Protein AF-A0A917HA96-F1 (afdb_monomer_lite)

Secondary structure (DSSP, 8-state):
-HHHHHHHHHHHHHHHHHHHHHHHTT-TTHHHHHHHHHHHHHHHHHTS-HHHHHHHHHHHHHHHHHHHHHHHHHHHH-

Organism: NCBI:txid1479511

Structure (mmCIF, N/CA/C/O backbone):
data_AF-A0A917HA96-F1
#
_entry.id   AF-A0A917HA96-F1
#
loop_
_atom_site.group_PDB
_atom_site.id
_atom_site.type_symbol
_atom_site.label_atom_id
_atom_site.label_alt_id
_atom_site.label_comp_id
_atom_site.label_asym_id
_atom_site.label_entity_id
_atom_site.label_seq_id
_atom_site.pdbx_PDB_ins_code
_atom_site.Cartn_x
_atom_site.Cartn_y
_atom_site.Cartn_z
_atom_site.occupancy
_atom_site.B_iso_or_equiv
_atom_site.auth_seq_id
_atom_site.auth_comp_id
_atom_site.auth_asym_id
_atom_site.auth_atom_id
_atom_site.pdbx_PDB_model_num
ATOM 1 N N . MET A 1 1 ? -10.352 -5.650 17.710 1.00 76.62 1 MET A N 1
ATOM 2 C CA . MET A 1 1 ? -10.022 -6.250 16.393 1.00 76.62 1 MET A CA 1
ATOM 3 C C . MET A 1 1 ? -10.015 -5.230 15.251 1.00 76.62 1 MET A C 1
ATOM 5 O O . MET A 1 1 ? -9.001 -5.137 14.576 1.00 76.62 1 MET A O 1
ATOM 9 N N . ARG A 1 2 ? -11.065 -4.411 15.063 1.00 88.19 2 ARG A N 1
ATOM 10 C CA . ARG A 1 2 ? -11.152 -3.436 13.949 1.00 88.19 2 ARG A CA 1
ATOM 11 C C . ARG A 1 2 ? -10.011 -2.402 13.913 1.00 88.19 2 ARG A C 1
ATOM 13 O O . ARG A 1 2 ? -9.442 -2.159 12.854 1.00 88.19 2 ARG A O 1
ATOM 20 N N . LYS A 1 3 ? -9.618 -1.848 15.067 1.00 92.44 3 LYS A N 1
ATOM 21 C CA . LYS A 1 3 ? -8.469 -0.928 15.172 1.00 92.44 3 LYS A CA 1
ATOM 22 C C . LYS A 1 3 ? -7.141 -1.567 14.749 1.00 92.44 3 LYS A C 1
ATOM 24 O O . LYS A 1 3 ? -6.396 -0.971 13.982 1.00 92.44 3 LYS A O 1
ATOM 29 N N . ILE A 1 4 ? -6.874 -2.794 15.208 1.00 95.25 4 ILE A N 1
ATOM 30 C CA . ILE A 1 4 ? -5.642 -3.538 14.891 1.00 95.25 4 ILE A CA 1
ATOM 31 C C . ILE A 1 4 ? -5.576 -3.840 13.392 1.00 95.25 4 ILE A C 1
ATOM 33 O O . ILE A 1 4 ? -4.554 -3.571 12.772 1.00 95.25 4 ILE A O 1
ATOM 37 N N . ALA A 1 5 ? -6.679 -4.308 12.795 1.00 95.38 5 ALA A N 1
ATOM 38 C CA . ALA A 1 5 ? -6.763 -4.526 11.349 1.00 95.38 5 ALA A CA 1
ATOM 39 C C . ALA A 1 5 ? -6.455 -3.244 10.556 1.00 95.38 5 ALA A C 1
ATOM 41 O O . ALA A 1 5 ? -5.725 -3.289 9.571 1.00 95.38 5 ALA A O 1
ATOM 42 N N . GLY A 1 6 ? -6.946 -2.090 11.025 1.00 96.00 6 GLY A N 1
ATOM 43 C CA . GLY A 1 6 ? -6.634 -0.792 10.429 1.00 96.00 6 GLY A CA 1
ATOM 44 C C . GLY A 1 6 ? -5.162 -0.392 10.544 1.00 96.00 6 GLY A C 1
ATOM 45 O O . GLY A 1 6 ? -4.587 0.071 9.566 1.00 96.00 6 GLY A O 1
ATOM 46 N N . ILE A 1 7 ? -4.540 -0.595 11.709 1.00 96.94 7 ILE A N 1
ATOM 47 C CA . ILE A 1 7 ? -3.115 -0.290 11.920 1.00 96.94 7 ILE A CA 1
ATOM 48 C C . ILE A 1 7 ? -2.237 -1.195 11.048 1.00 96.94 7 ILE A 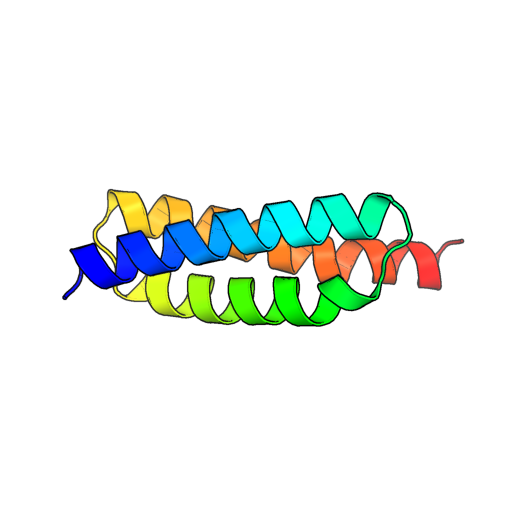C 1
ATOM 50 O O . ILE A 1 7 ? -1.321 -0.704 10.395 1.00 96.94 7 ILE A O 1
ATOM 54 N N . LEU A 1 8 ? -2.539 -2.495 10.987 1.00 97.50 8 LEU A N 1
ATOM 55 C CA . LEU A 1 8 ? -1.816 -3.440 10.132 1.00 97.50 8 LEU A CA 1
ATOM 56 C C . LEU A 1 8 ? -1.989 -3.104 8.648 1.00 97.50 8 LEU A C 1
ATOM 58 O O . LEU A 1 8 ? -1.009 -3.068 7.913 1.00 97.50 8 LEU A O 1
ATOM 62 N N . SER A 1 9 ? -3.215 -2.795 8.216 1.00 97.62 9 SER A N 1
ATOM 63 C CA . SER A 1 9 ? -3.502 -2.345 6.848 1.00 97.62 9 SER A CA 1
ATOM 64 C C . SER A 1 9 ? -2.707 -1.093 6.471 1.00 97.62 9 SER A C 1
ATOM 66 O O . SER A 1 9 ? -2.158 -1.015 5.373 1.00 97.62 9 SER A O 1
ATOM 68 N N . TYR A 1 10 ? -2.612 -0.134 7.394 1.00 97.50 10 TYR A N 1
ATOM 69 C CA . TYR A 1 10 ? -1.821 1.076 7.208 1.00 97.50 10 TYR A CA 1
ATOM 70 C C . TYR A 1 10 ? -0.316 0.782 7.152 1.00 97.50 10 TYR A C 1
ATOM 72 O O . TYR A 1 10 ? 0.375 1.299 6.281 1.00 97.50 10 TYR A O 1
ATOM 80 N N . GLY A 1 11 ? 0.194 -0.090 8.025 1.00 97.75 11 GLY A N 1
ATOM 81 C CA . GLY A 1 11 ? 1.596 -0.514 7.988 1.00 97.75 11 GLY A CA 1
ATOM 82 C C . GLY A 1 11 ? 1.966 -1.201 6.670 1.00 97.75 11 GLY A C 1
ATOM 83 O O . GLY A 1 11 ? 2.990 -0.880 6.071 1.00 97.75 11 GLY A O 1
ATOM 84 N N . LEU A 1 12 ? 1.099 -2.086 6.174 1.00 97.69 12 LEU A N 1
ATOM 85 C CA . LEU A 1 12 ? 1.278 -2.747 4.880 1.00 97.69 12 LEU A CA 1
ATOM 86 C C . LEU A 1 12 ? 1.212 -1.765 3.706 1.00 97.69 12 LEU A C 1
ATOM 88 O O . LEU A 1 12 ? 1.984 -1.905 2.763 1.00 97.69 12 LEU A O 1
ATOM 92 N N . PHE A 1 13 ? 0.366 -0.738 3.793 1.00 97.56 13 PHE A N 1
ATOM 93 C CA . PHE A 1 13 ? 0.337 0.349 2.816 1.00 97.56 13 PHE A CA 1
ATOM 94 C C . PHE A 1 13 ? 1.671 1.106 2.758 1.00 97.56 13 PHE A C 1
ATOM 96 O O . PHE A 1 13 ? 2.210 1.313 1.671 1.00 97.56 13 PHE A O 1
ATOM 103 N N . LEU A 1 14 ? 2.239 1.475 3.913 1.00 97.56 14 LEU A N 1
ATOM 104 C CA . LEU A 1 14 ? 3.545 2.141 3.964 1.00 97.56 14 LEU A CA 1
ATOM 105 C C . LEU A 1 14 ? 4.655 1.256 3.383 1.00 97.56 14 LEU A C 1
ATOM 107 O O . LEU A 1 14 ? 5.491 1.737 2.620 1.00 97.56 14 LEU A O 1
ATOM 111 N N . PHE A 1 15 ? 4.637 -0.042 3.696 1.00 97.06 15 PHE A N 1
ATOM 112 C CA . PHE A 1 15 ? 5.571 -1.005 3.115 1.00 97.06 15 PHE A CA 1
ATOM 113 C C . PHE A 1 15 ? 5.398 -1.138 1.593 1.00 97.06 15 PHE A C 1
ATOM 115 O O . PHE A 1 15 ? 6.388 -1.201 0.863 1.00 97.06 15 PHE A O 1
ATOM 122 N N . GLY A 1 16 ? 4.155 -1.141 1.106 1.00 95.75 16 GLY A N 1
ATOM 123 C CA . GLY A 1 16 ? 3.829 -1.153 -0.319 1.00 95.75 16 GLY A CA 1
ATOM 124 C C . GLY A 1 16 ? 4.402 0.060 -1.053 1.00 95.75 16 GLY A C 1
ATOM 125 O O . GLY A 1 16 ? 5.055 -0.108 -2.081 1.00 95.75 16 GLY A O 1
ATOM 126 N N . ILE A 1 17 ? 4.250 1.265 -0.490 1.00 94.81 17 ILE A N 1
ATOM 127 C CA . ILE A 1 17 ? 4.866 2.485 -1.038 1.00 94.81 17 ILE A CA 1
ATOM 128 C C . ILE A 1 17 ? 6.390 2.374 -1.048 1.00 94.81 17 ILE A C 1
ATOM 130 O O . ILE A 1 17 ? 7.010 2.642 -2.073 1.00 94.81 17 ILE A O 1
ATOM 134 N N . ALA A 1 18 ? 7.000 1.983 0.074 1.00 95.94 18 ALA A N 1
ATOM 135 C CA . ALA A 1 18 ? 8.454 1.872 0.167 1.00 95.94 18 ALA A CA 1
ATOM 136 C C . ALA A 1 18 ? 9.005 0.882 -0.870 1.00 95.94 18 ALA A C 1
ATOM 138 O O . ALA A 1 18 ? 9.969 1.186 -1.569 1.00 95.94 18 ALA A O 1
ATOM 139 N N . SER A 1 19 ? 8.336 -0.262 -1.032 1.00 94.19 19 SER A N 1
ATOM 140 C CA . SER A 1 19 ? 8.667 -1.254 -2.057 1.00 94.19 19 SER A CA 1
ATOM 141 C C . SER A 1 19 ? 8.553 -0.666 -3.463 1.00 94.19 19 SER A C 1
ATOM 143 O O . SER A 1 19 ? 9.447 -0.863 -4.279 1.00 94.19 19 SER A O 1
ATOM 145 N N . PHE A 1 20 ? 7.493 0.099 -3.742 1.00 90.00 20 PHE A N 1
ATOM 146 C CA . PHE A 1 20 ? 7.310 0.743 -5.041 1.00 90.00 20 PHE A CA 1
ATOM 147 C C . PHE A 1 20 ? 8.407 1.767 -5.352 1.00 90.00 20 PHE A C 1
ATOM 149 O O . PHE A 1 20 ? 8.952 1.766 -6.451 1.00 90.00 20 PHE A O 1
ATOM 156 N N . ILE A 1 21 ? 8.793 2.588 -4.373 1.00 91.50 21 ILE A N 1
ATOM 157 C CA . ILE A 1 21 ? 9.906 3.536 -4.516 1.00 91.50 21 ILE A CA 1
ATOM 158 C C . ILE A 1 21 ? 11.201 2.797 -4.873 1.00 91.50 21 ILE A C 1
ATOM 160 O O . ILE A 1 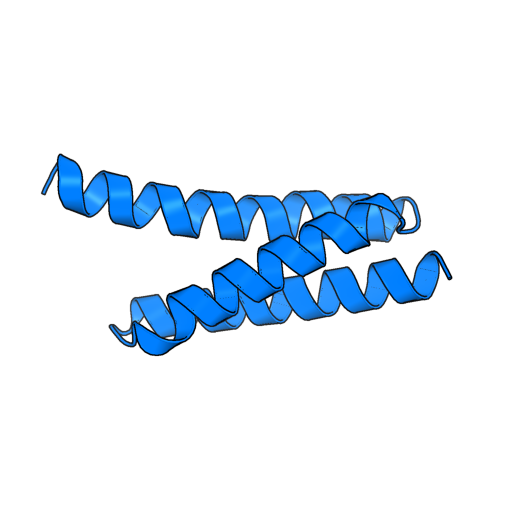21 ? 11.915 3.228 -5.770 1.00 91.50 21 ILE A O 1
ATOM 164 N N . VAL A 1 22 ? 11.488 1.666 -4.223 1.00 91.81 22 VAL A N 1
ATOM 165 C CA . VAL A 1 22 ? 12.684 0.854 -4.506 1.00 91.81 22 VAL A CA 1
ATOM 166 C C . VAL A 1 22 ? 12.691 0.317 -5.945 1.00 91.81 22 VAL A C 1
ATOM 168 O O . VAL A 1 22 ? 13.740 0.302 -6.590 1.00 91.81 22 VAL A O 1
ATOM 171 N N . ILE A 1 23 ? 11.530 -0.051 -6.490 1.00 89.00 23 ILE A N 1
ATOM 172 C CA . ILE A 1 23 ? 11.398 -0.509 -7.884 1.00 89.00 23 ILE A CA 1
ATOM 173 C C . ILE A 1 23 ? 11.748 0.602 -8.876 1.00 89.00 23 ILE A C 1
ATOM 175 O O . ILE A 1 23 ? 12.356 0.319 -9.905 1.00 89.00 23 ILE A O 1
ATOM 179 N N . LEU A 1 24 ? 11.442 1.868 -8.563 1.00 85.94 24 LEU A N 1
ATOM 180 C CA . LEU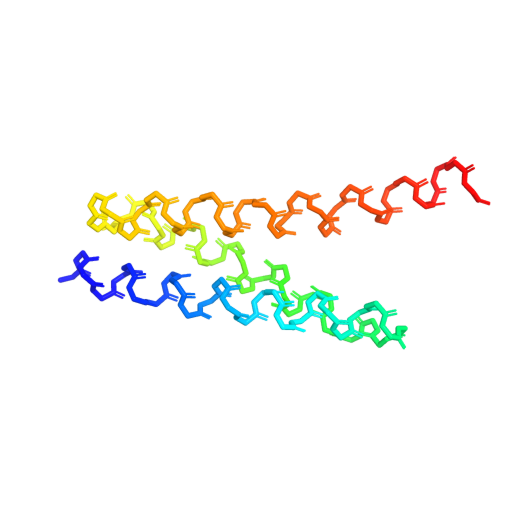 A 1 24 ? 11.805 3.005 -9.422 1.00 85.94 24 LEU A CA 1
ATOM 181 C C . LEU A 1 24 ? 13.326 3.171 -9.586 1.00 85.94 24 LEU A C 1
ATOM 183 O O . LEU A 1 24 ? 13.767 3.776 -10.558 1.00 85.94 24 LEU A O 1
ATOM 187 N N . PHE A 1 25 ? 14.132 2.591 -8.691 1.00 89.94 25 PHE A N 1
ATOM 188 C CA . PHE A 1 25 ? 15.592 2.524 -8.819 1.00 89.94 25 PHE A CA 1
ATOM 189 C C . PHE A 1 25 ? 16.084 1.300 -9.615 1.00 89.94 25 PHE A C 1
ATOM 191 O O . PHE A 1 25 ? 17.276 1.001 -9.616 1.00 89.94 25 PHE A O 1
ATOM 198 N N . GLY A 1 26 ? 15.186 0.564 -10.279 1.00 84.75 26 GLY A N 1
ATOM 199 C CA . GLY A 1 26 ? 15.507 -0.630 -11.067 1.00 84.75 26 GLY A CA 1
ATOM 200 C C . GLY A 1 26 ? 15.621 -1.921 -10.248 1.00 84.75 26 GLY A C 1
ATOM 201 O O . GLY A 1 26 ? 15.970 -2.969 -10.792 1.00 84.75 26 GLY A O 1
ATOM 202 N N . ILE A 1 27 ? 15.316 -1.884 -8.946 1.00 88.56 27 ILE A N 1
ATOM 203 C CA . ILE A 1 27 ? 15.395 -3.054 -8.062 1.00 88.56 27 ILE A CA 1
ATOM 204 C C . ILE A 1 27 ? 14.043 -3.779 -8.050 1.00 88.56 27 ILE A C 1
ATOM 206 O O . ILE A 1 27 ? 13.191 -3.579 -7.182 1.00 88.56 27 ILE A O 1
ATOM 210 N N . ASN A 1 28 ? 13.856 -4.673 -9.020 1.00 85.44 28 ASN A N 1
ATOM 211 C CA . ASN A 1 28 ? 12.576 -5.355 -9.254 1.00 85.44 28 ASN A CA 1
ATOM 212 C C . ASN A 1 28 ? 12.213 -6.423 -8.208 1.00 85.44 28 ASN A C 1
ATOM 214 O O . ASN A 1 28 ? 11.058 -6.842 -8.135 1.00 85.44 28 ASN A O 1
ATOM 218 N N . THR A 1 29 ? 13.159 -6.844 -7.363 1.00 89.25 29 THR A N 1
ATOM 219 C CA . THR A 1 29 ? 12.948 -7.882 -6.336 1.00 89.25 29 THR A CA 1
ATOM 220 C C . THR A 1 29 ? 11.811 -7.539 -5.365 1.00 89.25 29 THR A C 1
ATOM 222 O O . THR A 1 29 ? 11.151 -8.432 -4.837 1.00 89.25 29 THR A O 1
ATOM 225 N N . PHE A 1 30 ? 11.534 -6.248 -5.155 1.00 90.75 30 PHE A N 1
ATOM 226 C CA . PHE A 1 30 ? 10.500 -5.782 -4.229 1.00 90.75 30 PHE A CA 1
ATOM 227 C C . PHE A 1 30 ? 9.101 -5.666 -4.847 1.00 90.75 30 PHE A C 1
ATOM 229 O O . PHE A 1 30 ? 8.145 -5.443 -4.105 1.00 90.75 30 PHE A O 1
ATOM 236 N N . LEU A 1 31 ? 8.936 -5.867 -6.162 1.00 90.12 31 LEU A N 1
ATOM 237 C CA . LEU A 1 31 ? 7.628 -5.771 -6.824 1.00 90.12 31 LEU A CA 1
ATOM 238 C C . LEU A 1 31 ? 6.623 -6.757 -6.239 1.00 90.12 31 LEU A C 1
ATOM 240 O O . LEU A 1 31 ? 5.557 -6.356 -5.771 1.00 90.12 31 LEU A O 1
ATOM 244 N N . LEU A 1 32 ? 6.984 -8.040 -6.201 1.00 91.56 32 LEU A N 1
ATOM 245 C CA . LEU A 1 32 ? 6.087 -9.074 -5.697 1.00 91.56 32 LEU A CA 1
ATOM 246 C C . LEU A 1 32 ? 5.774 -8.872 -4.208 1.00 91.56 32 LEU A C 1
ATOM 248 O O . LEU A 1 32 ? 4.622 -9.017 -3.796 1.00 91.56 32 LEU A O 1
ATOM 252 N N . ALA A 1 33 ? 6.776 -8.489 -3.412 1.00 93.12 33 ALA A N 1
ATOM 253 C CA . ALA A 1 33 ? 6.607 -8.216 -1.988 1.00 93.12 33 ALA A CA 1
ATOM 254 C C . ALA A 1 33 ? 5.656 -7.030 -1.747 1.00 93.12 33 ALA A C 1
ATOM 256 O O . ALA A 1 33 ? 4.720 -7.147 -0.957 1.00 93.12 33 ALA A O 1
ATOM 257 N N . GLY A 1 34 ? 5.844 -5.917 -2.465 1.00 94.06 34 GLY A N 1
ATOM 258 C CA . GLY A 1 34 ? 5.005 -4.723 -2.361 1.00 94.06 34 GLY A CA 1
ATOM 259 C C . GLY A 1 34 ? 3.560 -4.964 -2.801 1.00 94.06 34 GLY A C 1
ATOM 260 O O . GLY A 1 34 ? 2.629 -4.543 -2.110 1.00 94.06 34 GLY A O 1
ATOM 261 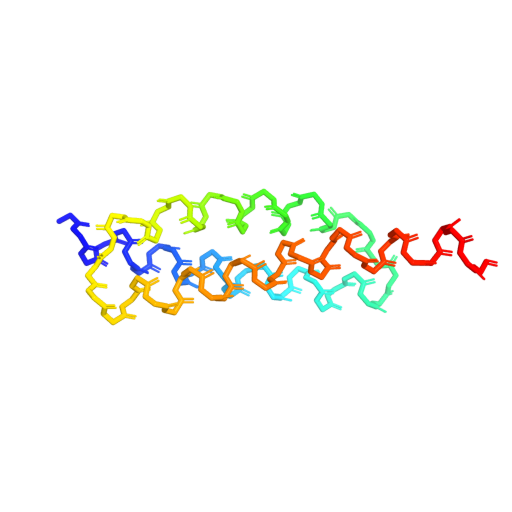N N . VAL A 1 35 ? 3.359 -5.696 -3.903 1.00 94.69 35 VAL A N 1
ATOM 262 C CA . VAL A 1 35 ? 2.027 -6.094 -4.391 1.00 94.69 35 VAL A CA 1
ATOM 263 C C . VAL A 1 35 ? 1.331 -7.004 -3.382 1.00 94.69 35 VAL A C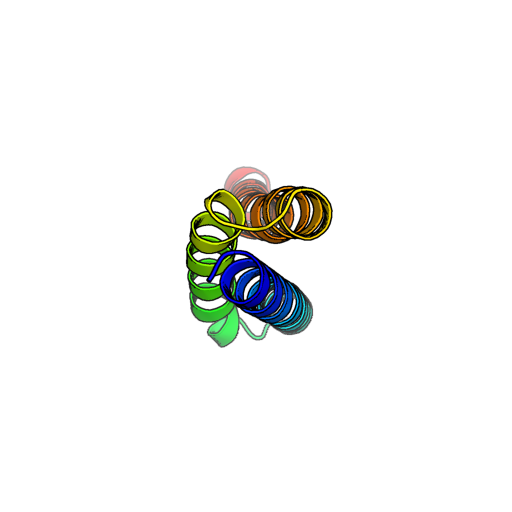 1
ATOM 265 O 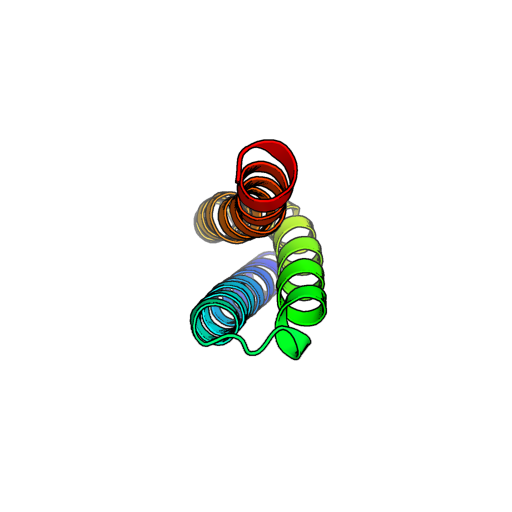O . VAL A 1 35 ? 0.188 -6.748 -3.009 1.00 94.69 35 VAL A O 1
ATOM 268 N N . THR A 1 36 ? 2.025 -8.027 -2.880 1.00 96.25 36 THR A N 1
ATOM 269 C CA . THR A 1 36 ? 1.456 -8.981 -1.915 1.00 96.25 36 THR A CA 1
ATOM 270 C C . THR A 1 36 ? 1.083 -8.285 -0.607 1.00 96.25 36 THR A C 1
ATOM 272 O O . THR A 1 36 ? -0.033 -8.448 -0.113 1.00 96.25 36 THR A O 1
ATOM 275 N N . ALA A 1 37 ? 1.978 -7.449 -0.073 1.00 97.12 37 ALA A N 1
ATOM 276 C CA . ALA A 1 37 ? 1.711 -6.657 1.122 1.00 97.12 37 ALA A CA 1
ATOM 277 C C . ALA A 1 37 ? 0.497 -5.741 0.926 1.00 97.12 37 ALA A C 1
ATOM 279 O O . ALA A 1 37 ? -0.389 -5.716 1.779 1.00 97.12 37 ALA A O 1
ATOM 280 N N . SER A 1 38 ? 0.409 -5.060 -0.219 1.00 97.38 38 SER A N 1
ATOM 281 C CA . SER A 1 38 ? -0.716 -4.173 -0.525 1.00 97.38 38 SER A CA 1
ATOM 282 C C . SER A 1 38 ? -2.031 -4.942 -0.685 1.00 97.38 38 SER A C 1
ATOM 284 O O . SER A 1 38 ? -3.060 -4.502 -0.184 1.00 97.38 38 SER A O 1
ATOM 286 N N . ALA A 1 39 ? -2.027 -6.129 -1.296 1.00 97.69 39 ALA A N 1
ATOM 287 C CA . ALA A 1 39 ? -3.218 -6.977 -1.413 1.00 97.69 39 ALA A CA 1
ATOM 288 C C . ALA A 1 39 ? -3.741 -7.443 -0.042 1.00 97.69 39 ALA A C 1
ATOM 290 O O . ALA A 1 39 ? -4.942 -7.356 0.247 1.00 97.69 39 ALA A O 1
ATOM 291 N N . ILE A 1 40 ? -2.838 -7.871 0.845 1.00 97.94 40 ILE A N 1
ATOM 292 C CA . ILE A 1 40 ? -3.185 -8.224 2.227 1.00 97.94 40 ILE A CA 1
ATOM 293 C C . ILE A 1 40 ? -3.686 -6.981 2.973 1.00 97.94 40 ILE A C 1
ATOM 295 O O . ILE A 1 40 ? -4.729 -7.027 3.627 1.00 97.94 40 ILE A O 1
ATOM 299 N N . GLY A 1 41 ? -2.994 -5.848 2.831 1.00 97.81 41 GLY A N 1
ATOM 300 C CA . GLY A 1 41 ? -3.360 -4.575 3.446 1.00 97.81 41 GLY A CA 1
ATOM 301 C C . GLY A 1 41 ? -4.746 -4.096 3.022 1.00 97.81 41 GLY A C 1
ATOM 302 O O . GLY A 1 41 ? -5.529 -3.667 3.872 1.00 97.81 41 GLY A O 1
ATOM 303 N N . LEU A 1 42 ? -5.089 -4.241 1.742 1.00 97.69 42 LEU A N 1
ATOM 304 C CA . LEU A 1 42 ? -6.409 -3.931 1.194 1.00 97.69 42 LEU A CA 1
ATOM 305 C C . LEU A 1 42 ? -7.494 -4.811 1.826 1.00 97.69 42 LEU A C 1
ATOM 307 O O . LEU A 1 42 ? -8.535 -4.312 2.253 1.00 97.69 42 LEU A O 1
ATOM 311 N N . THR A 1 43 ? -7.223 -6.111 1.946 1.00 97.75 43 THR A N 1
ATOM 312 C CA . THR A 1 43 ? -8.146 -7.073 2.560 1.00 97.75 43 THR A CA 1
ATOM 313 C C . THR A 1 43 ? -8.381 -6.742 4.036 1.00 97.75 43 THR A C 1
ATOM 315 O O . THR A 1 43 ? -9.523 -6.692 4.491 1.00 97.75 43 THR A O 1
ATOM 318 N N . LEU A 1 44 ? -7.321 -6.418 4.785 1.00 96.88 44 LEU A N 1
ATOM 319 C CA . LEU A 1 44 ? -7.423 -5.989 6.184 1.00 96.88 44 LEU A CA 1
ATOM 320 C C . LEU A 1 44 ? -8.180 -4.661 6.340 1.00 96.88 44 LEU A C 1
ATOM 322 O O . LEU A 1 44 ? -8.918 -4.487 7.315 1.00 96.88 44 LEU A O 1
ATOM 326 N N . ALA A 1 45 ? -8.062 -3.746 5.372 1.00 97.25 45 ALA A N 1
ATOM 327 C CA . ALA A 1 45 ? -8.765 -2.464 5.391 1.00 97.25 45 ALA A CA 1
ATOM 328 C C . ALA A 1 45 ? -10.292 -2.637 5.413 1.00 97.25 45 ALA A C 1
ATOM 330 O O . ALA A 1 45 ? -10.993 -1.839 6.039 1.00 97.25 45 ALA A O 1
ATOM 331 N N . LEU A 1 46 ? -10.828 -3.691 4.781 1.00 96.44 46 LEU A N 1
ATOM 332 C CA . LEU A 1 46 ? -12.272 -3.957 4.738 1.00 96.44 46 LEU A CA 1
ATOM 333 C C . LEU A 1 46 ? -12.885 -4.120 6.136 1.00 96.44 46 LEU A C 1
ATOM 335 O O . LEU A 1 46 ? -14.032 -3.703 6.348 1.00 96.44 46 LEU A O 1
ATOM 339 N N . PHE A 1 47 ? -12.100 -4.645 7.082 1.00 96.06 47 PHE A N 1
ATOM 340 C CA . PHE A 1 47 ? -12.482 -4.912 8.472 1.00 96.06 47 PHE A CA 1
ATOM 341 C C . PHE A 1 47 ? -12.073 -3.798 9.452 1.00 96.06 47 PHE A C 1
ATOM 343 O O . PHE A 1 47 ? -12.345 -3.899 10.653 1.00 96.06 47 PHE A O 1
ATOM 350 N N . ALA A 1 48 ? -11.423 -2.739 8.966 1.00 96.00 48 ALA A N 1
ATOM 351 C CA . ALA A 1 48 ? -10.921 -1.649 9.790 1.00 96.00 48 ALA A CA 1
ATOM 352 C C . ALA A 1 48 ? -12.010 -0.641 10.205 1.00 96.00 48 ALA A C 1
ATOM 354 O O . ALA A 1 48 ? -13.116 -0.589 9.659 1.00 96.00 48 ALA A O 1
ATOM 355 N N . GLU A 1 49 ? -11.684 0.200 11.189 1.00 94.44 49 GLU A N 1
ATOM 356 C CA . GLU A 1 49 ? -12.523 1.332 11.604 1.00 94.44 49 GLU A CA 1
ATOM 357 C C . GLU A 1 49 ? -12.595 2.414 10.520 1.00 94.44 49 GLU A C 1
ATOM 359 O O . GLU A 1 49 ? -11.690 2.544 9.705 1.00 94.44 49 GLU A O 1
ATOM 364 N N . LYS A 1 50 ? -13.664 3.220 10.522 1.00 93.06 50 LYS A N 1
ATOM 365 C CA . LYS A 1 50 ? -14.062 4.099 9.405 1.00 93.06 50 LYS A CA 1
ATOM 366 C C . LYS A 1 50 ? -12.919 4.952 8.828 1.00 93.06 50 LYS A C 1
ATOM 368 O O . LYS A 1 50 ? -12.793 5.037 7.608 1.00 93.06 50 LYS A O 1
ATOM 373 N N . THR A 1 51 ? -12.087 5.548 9.684 1.00 93.25 51 THR A N 1
ATOM 374 C CA . THR A 1 51 ? -10.943 6.380 9.271 1.00 93.25 51 THR A CA 1
ATOM 375 C C . THR A 1 51 ? -9.834 5.544 8.635 1.00 93.25 51 THR A C 1
ATOM 377 O O . THR A 1 51 ? -9.455 5.790 7.492 1.00 93.25 51 THR A O 1
ATOM 380 N N . LEU A 1 52 ? -9.362 4.508 9.335 1.00 93.94 52 LEU A N 1
ATOM 381 C CA . LEU A 1 52 ? -8.282 3.634 8.859 1.00 93.94 52 LEU A CA 1
ATOM 382 C C . LEU A 1 52 ? -8.703 2.800 7.644 1.00 93.94 52 LEU A C 1
ATOM 384 O O . LEU A 1 52 ? -7.886 2.531 6.775 1.00 93.94 52 LEU A O 1
ATOM 388 N N . LYS A 1 53 ? -9.988 2.455 7.537 1.00 96.81 53 LYS A N 1
ATOM 389 C CA . LYS A 1 53 ? -10.576 1.771 6.385 1.00 96.81 53 LYS A CA 1
ATOM 390 C C . LYS A 1 53 ? -10.433 2.589 5.110 1.00 96.81 53 LYS A C 1
ATOM 392 O O . LYS A 1 53 ? -10.014 2.046 4.097 1.00 96.81 53 LYS A O 1
ATOM 397 N N . LYS A 1 54 ? -10.755 3.887 5.145 1.00 96.56 54 LYS A N 1
ATOM 398 C CA . LYS A 1 54 ? -10.608 4.757 3.966 1.00 96.56 54 LYS A CA 1
ATOM 399 C C . LYS A 1 54 ? -9.150 4.852 3.527 1.00 96.56 54 LYS A C 1
ATOM 401 O O . LYS A 1 54 ? -8.867 4.661 2.351 1.00 96.56 54 LYS A O 1
ATOM 406 N N . ILE A 1 55 ? -8.248 5.094 4.479 1.00 95.19 55 ILE A N 1
ATOM 407 C CA . ILE A 1 55 ? -6.809 5.204 4.208 1.00 95.19 55 ILE A CA 1
ATOM 408 C C . ILE A 1 55 ? -6.276 3.884 3.646 1.00 95.19 55 ILE A C 1
ATOM 410 O O . ILE A 1 55 ? -5.636 3.882 2.604 1.00 95.19 55 ILE A O 1
ATOM 414 N N . GLY A 1 56 ? -6.589 2.761 4.294 1.00 96.38 56 GLY A N 1
ATOM 415 C CA . GLY A 1 56 ? -6.147 1.438 3.870 1.00 96.38 56 GLY A CA 1
ATOM 416 C C . GLY A 1 56 ? -6.687 1.039 2.498 1.00 96.38 56 GLY A C 1
ATOM 417 O O . GLY A 1 56 ? -5.932 0.500 1.698 1.00 96.38 56 GLY A O 1
ATOM 418 N N . LEU A 1 57 ? -7.957 1.330 2.192 1.00 97.75 57 LEU A N 1
ATOM 419 C CA . LEU A 1 57 ? -8.547 1.006 0.889 1.00 97.75 57 LEU A CA 1
ATOM 420 C C . LEU A 1 57 ? -7.969 1.863 -0.236 1.00 97.75 57 LEU A C 1
ATOM 422 O O . LEU A 1 57 ? -7.552 1.323 -1.255 1.00 97.75 57 LEU A O 1
ATOM 426 N N . ILE A 1 58 ? -7.923 3.184 -0.047 1.00 97.62 58 ILE A N 1
ATOM 427 C CA . ILE A 1 58 ? -7.406 4.103 -1.068 1.00 97.62 58 ILE A CA 1
ATOM 428 C C . ILE A 1 58 ? -5.906 3.877 -1.251 1.00 97.62 58 ILE A C 1
ATOM 430 O O . ILE A 1 58 ? -5.442 3.735 -2.377 1.00 97.62 58 ILE A O 1
ATOM 434 N N . GLY A 1 59 ? -5.156 3.793 -0.153 1.00 96.44 59 GLY A N 1
ATOM 435 C CA . GLY A 1 59 ? -3.707 3.643 -0.164 1.00 96.44 59 GLY A CA 1
ATOM 436 C C . GLY A 1 59 ? -3.258 2.334 -0.804 1.00 96.44 59 GLY A C 1
ATOM 437 O O . GLY A 1 59 ? -2.602 2.355 -1.844 1.00 96.44 59 GLY A O 1
ATOM 438 N N . ASN A 1 60 ? -3.652 1.192 -0.230 1.00 97.94 60 ASN A N 1
ATOM 439 C CA . ASN A 1 60 ? -3.274 -0.111 -0.784 1.00 97.94 60 ASN A CA 1
ATOM 440 C C . ASN A 1 60 ? -3.839 -0.313 -2.199 1.00 97.94 60 ASN A C 1
ATOM 442 O O . ASN A 1 60 ? -3.161 -0.875 -3.054 1.00 97.94 60 ASN A O 1
ATOM 446 N N . GLY A 1 61 ? -5.055 0.180 -2.467 1.00 97.06 61 GLY A N 1
ATOM 447 C CA . GLY A 1 61 ? -5.670 0.103 -3.792 1.00 97.06 61 GLY A CA 1
ATOM 448 C C . GLY A 1 61 ? -4.879 0.877 -4.843 1.00 97.06 61 GLY A C 1
ATOM 449 O O . GLY A 1 61 ? -4.649 0.363 -5.933 1.00 97.06 61 GLY A O 1
ATOM 450 N N . THR A 1 62 ? -4.396 2.071 -4.494 1.00 96.56 62 THR A N 1
ATOM 451 C CA . THR A 1 62 ? -3.549 2.890 -5.372 1.00 96.56 62 THR A CA 1
ATOM 452 C C . THR A 1 62 ? -2.222 2.198 -5.663 1.00 96.56 62 THR A C 1
ATOM 454 O O . THR A 1 62 ? -1.820 2.136 -6.820 1.00 96.56 62 THR A O 1
ATOM 457 N N . VAL A 1 63 ? -1.565 1.626 -4.646 1.00 95.19 63 VAL A N 1
ATOM 458 C CA . VAL A 1 63 ? -0.302 0.895 -4.848 1.00 95.19 63 VAL A CA 1
ATOM 459 C C . VAL A 1 63 ? -0.501 -0.272 -5.814 1.00 95.19 63 VAL A C 1
ATOM 461 O O . VAL A 1 63 ? 0.278 -0.417 -6.751 1.00 95.19 63 VAL A O 1
ATOM 464 N N . LEU A 1 64 ? -1.565 -1.064 -5.643 1.00 96.12 64 LEU A N 1
ATOM 465 C CA . LEU A 1 64 ? -1.882 -2.170 -6.551 1.00 96.12 64 LEU A CA 1
ATOM 466 C C . LEU A 1 64 ? -2.166 -1.688 -7.976 1.00 96.12 64 LEU A C 1
ATOM 468 O O . LEU A 1 64 ? -1.652 -2.268 -8.930 1.00 96.12 64 LEU A O 1
ATOM 472 N N . LEU A 1 65 ? -2.956 -0.622 -8.120 1.00 95.00 65 LEU A N 1
ATOM 473 C CA . LEU A 1 65 ? -3.276 -0.040 -9.422 1.00 95.00 65 LEU A CA 1
ATOM 474 C C . LEU A 1 65 ? -2.011 0.382 -10.160 1.00 95.00 65 LEU A C 1
ATOM 476 O O . LEU A 1 65 ? -1.821 -0.003 -11.307 1.00 95.00 65 LEU A O 1
ATOM 480 N N . ILE A 1 66 ? -1.131 1.131 -9.496 1.00 91.62 66 ILE A N 1
ATOM 481 C CA . ILE A 1 66 ? 0.111 1.617 -10.099 1.00 91.62 66 ILE A CA 1
ATOM 482 C C . ILE A 1 66 ? 1.048 0.444 -10.412 1.00 91.62 66 ILE A C 1
ATOM 484 O O . ILE A 1 66 ? 1.607 0.388 -11.506 1.00 91.62 66 ILE A O 1
ATOM 488 N N . ALA A 1 67 ? 1.185 -0.516 -9.493 1.00 89.25 67 ALA A N 1
ATOM 489 C CA . ALA A 1 67 ? 2.057 -1.675 -9.669 1.00 89.25 67 ALA A CA 1
ATOM 490 C C . ALA A 1 67 ? 1.657 -2.570 -10.855 1.00 89.25 67 ALA A C 1
ATOM 492 O O . ALA A 1 67 ? 2.513 -3.270 -11.386 1.00 89.25 67 ALA A O 1
ATOM 493 N N . VAL A 1 68 ? 0.392 -2.544 -11.286 1.00 87.50 68 VAL A N 1
ATOM 494 C CA . VAL A 1 68 ? -0.079 -3.256 -12.486 1.00 87.50 68 VAL A CA 1
ATOM 495 C C . VAL A 1 68 ? -0.084 -2.345 -13.714 1.00 87.50 68 VAL A C 1
ATOM 497 O O . VAL A 1 68 ? 0.398 -2.735 -14.776 1.00 87.50 68 VAL A O 1
ATOM 500 N N . ALA A 1 69 ? -0.603 -1.123 -13.580 1.00 88.62 69 ALA A N 1
ATOM 501 C CA . ALA A 1 69 ? -0.774 -0.201 -14.696 1.00 88.62 69 ALA A CA 1
ATOM 502 C C . ALA A 1 69 ? 0.564 0.252 -15.286 1.00 88.62 69 ALA A C 1
ATOM 504 O O . ALA A 1 69 ? 0.691 0.312 -16.504 1.00 88.62 69 ALA A O 1
ATOM 505 N N . VAL A 1 70 ? 1.570 0.544 -14.453 1.00 86.69 70 VAL A N 1
ATOM 506 C CA . VAL A 1 70 ? 2.867 1.034 -14.944 1.00 86.69 70 VAL A CA 1
ATOM 507 C C . VAL A 1 70 ? 3.575 -0.026 -15.795 1.00 86.69 70 VAL A C 1
ATOM 509 O O . VAL A 1 70 ? 3.872 0.283 -16.949 1.00 86.69 70 VAL A O 1
ATOM 512 N N . PRO A 1 71 ? 3.790 -1.276 -15.329 1.00 84.62 71 PRO A N 1
ATOM 513 C CA . PRO A 1 71 ? 4.372 -2.311 -16.181 1.00 84.62 71 PRO A CA 1
ATOM 514 C C . PRO A 1 71 ? 3.544 -2.586 -17.434 1.00 84.62 71 PRO A C 1
ATOM 516 O O . PRO A 1 71 ? 4.115 -2.769 -18.502 1.00 84.62 71 PRO A O 1
ATOM 519 N N . PHE A 1 72 ? 2.211 -2.579 -17.333 1.00 86.75 72 PHE A N 1
ATOM 520 C CA . PHE A 1 72 ? 1.340 -2.777 -18.491 1.00 86.75 72 PHE A CA 1
ATOM 521 C C . PHE A 1 72 ? 1.541 -1.690 -19.556 1.00 86.75 72 PHE A C 1
ATOM 523 O O . PHE A 1 72 ? 1.694 -2.007 -20.732 1.00 86.75 72 PHE A O 1
ATOM 530 N N . ILE A 1 73 ? 1.599 -0.417 -19.150 1.00 88.50 73 ILE A N 1
ATOM 531 C CA . ILE A 1 73 ? 1.835 0.701 -20.070 1.00 88.50 73 ILE A CA 1
ATOM 532 C C . ILE A 1 73 ? 3.222 0.584 -20.704 1.00 88.50 73 ILE A C 1
ATOM 534 O O . ILE A 1 73 ? 3.344 0.689 -21.921 1.00 88.50 73 ILE A O 1
ATOM 538 N N . VAL A 1 74 ? 4.253 0.337 -19.890 1.00 86.19 74 VAL A N 1
ATOM 539 C CA . VAL A 1 74 ? 5.635 0.221 -20.373 1.00 86.19 74 VAL A CA 1
ATOM 540 C C . VAL A 1 74 ? 5.768 -0.928 -21.367 1.00 86.19 74 VAL A C 1
ATOM 542 O O . VAL A 1 74 ? 6.319 -0.726 -22.432 1.00 86.19 74 VAL A O 1
ATOM 545 N N . THR A 1 75 ? 5.221 -2.104 -21.062 1.00 88.88 75 THR A N 1
ATOM 546 C CA . THR A 1 75 ? 5.345 -3.290 -21.930 1.00 88.88 75 THR A CA 1
ATOM 547 C C . THR A 1 75 ? 4.483 -3.244 -23.190 1.00 88.88 75 THR A C 1
ATOM 549 O O . THR A 1 75 ? 4.783 -3.953 -24.145 1.00 88.88 75 THR A O 1
ATOM 552 N N . THR A 1 76 ? 3.402 -2.459 -23.200 1.00 93.56 76 THR A N 1
ATOM 553 C CA . THR A 1 76 ? 2.471 -2.397 -24.341 1.00 93.56 76 THR A CA 1
ATOM 554 C C . THR A 1 76 ? 2.803 -1.263 -25.311 1.00 93.56 76 THR A C 1
ATOM 556 O O . THR A 1 76 ? 2.573 -1.408 -26.509 1.00 93.56 76 THR A O 1
ATOM 559 N N . PHE A 1 77 ? 3.293 -0.123 -24.810 1.00 90.56 77 PHE A N 1
ATOM 560 C CA . PHE A 1 77 ? 3.411 1.110 -25.599 1.00 90.56 77 PHE A CA 1
ATOM 561 C C . PHE A 1 77 ? 4.848 1.598 -25.831 1.00 90.56 77 PHE A C 1
ATOM 563 O O . PHE A 1 77 ? 5.022 2.515 -26.635 1.00 90.56 77 PHE A O 1
ATOM 570 N N . PHE A 1 78 ? 5.851 1.032 -25.152 1.00 82.31 78 PHE A N 1
ATOM 571 C CA . PHE A 1 78 ? 7.265 1.404 -25.283 1.00 82.31 78 PHE A CA 1
ATOM 572 C C . PHE A 1 78 ? 8.122 0.174 -25.590 1.00 82.31 78 PHE A C 1
ATOM 574 O O . PHE A 1 78 ? 9.117 0.348 -26.326 1.00 82.31 78 PHE A O 1
#

Sequence (78 aa):
MRKIAGILSYGLFLFGIASFIVILFGINTFLLAGVTASAIGLTLALFAEKTLKKIGLIGNGTVLLIAVAVPFIVTTFF

pLDDT: mean 93.32, std 4.51, range [76.62, 97.94]

Radius of gyration: 13.03 Å; chains: 1; bounding box: 30×16×42 Å

Foldseek 3Di:
DQAVLLVQLVVLLVLLVVLVVVVVVVPCPSLVVSLVSLVSSCVSLVSHDPVSVVCSNVRSVVSNCCSPVVVVCVVPPD